Protein 2RDP (pdb70)

B-factor: mean 58.15, std 7.52, range [35.28, 94.3]

Nearest PDB structures (foldseek):
  7kk0-assembly1_A  TM=7.440E-01  e=1.508E-06  Variovorax paradoxus
  3e6m-assembly3_E  TM=7.937E-01  e=1.244E-05  Ruegeria pomeroyi
  3vb2-assembly1_B  TM=8.015E-01  e=2.858E-05  Escherichia coli K-12
  1lnw-assembly4_G  TM=8.863E-01  e=1.414E-04  Pseudomonas aeruginosa
  3s2w-assembly3_E  TM=7.818E-01  e=1.027E-03  Methanosarcina mazei Go1

Organism: Geobacillus stearothermophilus (NCBI:txid1422)

Sequence (136 aa):
ANERTVAELEKKLLRYYIAANLKQRGREILTNYPITPPQFVALQWLLEEEGDLTVGELSNKYLACSTTTDLVDRERNGLVARVRDEHVVRIRLLEKGERRIIEEVIEKRQRDLANVLESFSDEEIVVFERCLRKLHQETK

InterPro domains:
  IPR000835 MarR-type HTH domain [PF01047] (40-98)
  IPR000835 MarR-type HTH domain [PS50995] (13-145)
  IPR000835 MarR-type HTH domain [SM00347] (33-133)
  IPR036388 Winged helix-like DNA-binding domain superfamily [G3DSA:1.10.10.10] (1-150)
  IPR036390 Winged helix DNA-binding domain superfamily [SSF46785] (15-148)

CATH classification: 1.10.10.10

Solvent-accessible surface area: 10611 Å² total

Structure (mmCIF, N/CA/C/O backbone):
data_2RDP
#
_entry.id   2RDP
#
_cell.length_a   73.643
_cell.length_b   73.643
_cell.length_c   90.432
_cell.angle_alpha   90.000
_cell.angle_beta   90.000
_cell.angle_gamma   90.000
#
_symmetry.space_group_name_H-M   'P 43 21 2'
#
loop_
_entity.id
_entity.type
_entity.pdbx_description
1 polymer 'putative transcriptional regulator MarR'
2 non-polymer 'SODIUM ION'
3 non-polymer 'PHOSPHATE ION'
4 non-polymer BETA-MERCAPTOETHANOL
5 water water
#
loop_
_atom_site.group_PDB
_atom_site.id
_atom_site.type_symbol
_atom_site.label_atom_id
_atom_site.label_alt_id
_atom_site.label_comp_id
_atom_site.label_asym_id
_atom_site.label_entity_id
_atom_site.label_seq_id
_atom_site.pdbx_PDB_ins_code
_atom_site.Cartn_x
_atom_site.Cartn_y
_atom_site.Cartn_z
_atom_site.occupancy
_atom_site.B_iso_or_equiv
_atom_site.auth_seq_id
_atom_site.auth_comp_id
_atom_site.auth_asym_id
_atom_site.auth_atom_id
_atom_site.pdbx_PDB_model_num
ATOM 1 N N . ALA A 1 7 ? 47.250 16.728 43.531 1.00 69.36 4 ALA A N 1
ATOM 2 C CA . ALA A 1 7 ? 47.881 17.978 44.060 1.00 69.18 4 ALA A CA 1
ATOM 3 C C . ALA A 1 7 ? 46.813 18.818 44.759 1.00 68.64 4 ALA A C 1
ATOM 4 O O . ALA A 1 7 ? 47.024 20.009 45.066 1.00 69.07 4 ALA A O 1
ATOM 14 N N . ASN A 1 9 ? 44.020 19.598 47.852 1.00 58.79 6 ASN A N 1
ATOM 15 C CA . ASN A 1 9 ? 44.113 19.555 49.281 1.00 55.14 6 ASN A CA 1
ATOM 16 C C . ASN A 1 9 ? 42.855 18.917 49.840 1.00 54.11 6 ASN A C 1
ATOM 17 O O . ASN A 1 9 ? 41.771 19.446 49.655 1.00 52.97 6 ASN A O 1
ATOM 22 N N . GLU A 1 10 ? 43.006 17.782 50.525 1.00 53.32 7 GLU A N 1
ATOM 23 C CA . GLU A 1 10 ? 41.829 17.003 50.948 1.00 53.70 7 GLU A CA 1
ATOM 24 C C . GLU A 1 10 ? 40.987 17.617 52.077 1.00 52.70 7 GLU A C 1
ATOM 25 O O . GLU A 1 10 ? 39.779 17.478 52.057 1.00 52.27 7 GLU A O 1
ATOM 31 N N . ARG A 1 11 ? 41.611 18.326 53.017 1.00 52.06 8 ARG A N 1
ATOM 32 C CA . ARG A 1 11 ? 40.862 19.052 54.031 1.00 52.22 8 ARG A CA 1
ATOM 33 C C . ARG A 1 11 ? 39.917 20.063 53.380 1.00 51.75 8 ARG A C 1
ATOM 34 O O . ARG A 1 11 ? 38.735 20.114 53.720 1.00 52.64 8 ARG A O 1
ATOM 42 N N . THR A 1 12 ? 40.416 20.819 52.404 1.00 50.93 9 THR A N 1
ATOM 43 C CA . THR A 1 12 ? 39.606 21.815 51.707 1.00 49.90 9 THR A CA 1
ATOM 44 C C . THR A 1 12 ? 38.535 21.173 50.847 1.00 50.07 9 THR A C 1
ATOM 45 O O . THR A 1 12 ? 37.402 21.633 50.845 1.00 50.39 9 THR A O 1
ATOM 49 N N . VAL A 1 13 ? 38.891 20.146 50.089 1.00 49.86 10 VAL A N 1
ATOM 50 C CA . VAL A 1 13 ? 37.917 19.491 49.212 1.00 50.30 10 VAL A CA 1
ATOM 51 C C . VAL A 1 13 ? 36.784 18.896 50.067 1.00 50.30 10 VAL A C 1
ATOM 52 O O . VAL A 1 13 ? 35.640 18.990 49.710 1.00 49.30 10 VAL A O 1
ATOM 56 N N . ALA A 1 14 ? 37.142 18.274 51.192 1.00 51.19 11 ALA A N 1
ATOM 57 C CA . ALA A 1 14 ? 36.180 17.761 52.167 1.00 51.49 11 ALA A CA 1
ATOM 58 C C . ALA A 1 14 ? 35.251 18.861 52.678 1.00 52.33 11 ALA A C 1
ATOM 59 O O . ALA A 1 14 ? 34.053 18.633 52.742 1.00 53.31 11 ALA A O 1
ATOM 61 N N . GLU A 1 15 ? 35.780 20.046 53.001 1.00 53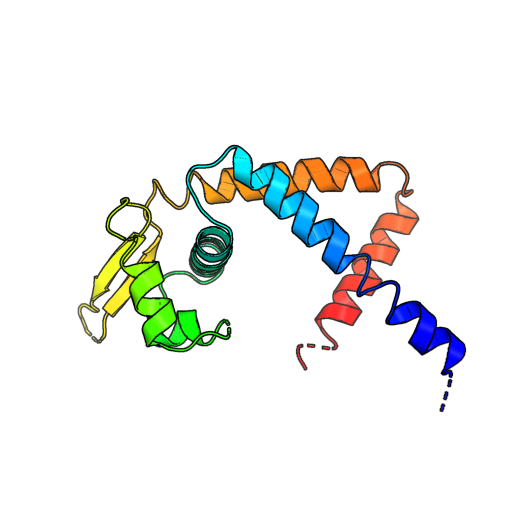.53 12 GLU A N 1
ATOM 62 C CA . GLU A 1 15 ? 34.937 21.192 53.386 1.00 55.39 12 GLU A CA 1
ATOM 63 C C . GLU A 1 15 ? 33.990 21.587 52.302 1.00 54.56 12 GLU A C 1
ATOM 64 O O . GLU A 1 15 ? 32.830 21.812 52.561 1.00 55.35 12 GLU A O 1
ATOM 70 N N . LEU A 1 16 ? 34.506 21.696 51.088 1.00 53.66 13 LEU A N 1
ATOM 71 C CA . LEU A 1 16 ? 33.722 22.122 49.963 1.00 52.63 13 LEU A CA 1
ATOM 72 C C . LEU A 1 16 ? 32.646 21.124 49.602 1.00 52.72 13 LEU A C 1
ATOM 73 O O . LEU A 1 16 ? 31.536 21.525 49.243 1.00 52.92 13 LEU A O 1
ATOM 78 N N . GLU A 1 17 ? 32.968 19.832 49.655 1.00 51.78 14 GLU A N 1
ATOM 79 C CA . GLU A 1 17 ? 31.955 18.819 49.409 1.00 53.08 14 GLU A CA 1
ATOM 80 C C . GLU A 1 17 ? 30.775 18.942 50.405 1.00 54.13 14 GLU A C 1
ATOM 81 O O . GLU A 1 17 ? 29.632 18.916 50.003 1.00 54.61 14 GLU A O 1
ATOM 87 N N . LYS A 1 18 ? 31.092 19.065 51.697 1.00 55.80 15 LYS A N 1
ATOM 88 C CA A LYS A 1 18 ? 30.078 19.193 52.738 0.50 56.31 15 LYS A CA 1
ATOM 89 C CA B LYS A 1 18 ? 30.132 19.239 52.791 0.50 56.09 15 LYS A CA 1
ATOM 90 C C . LYS A 1 18 ? 29.219 20.449 52.523 1.00 56.71 15 LYS A C 1
ATOM 91 O O . LYS A 1 18 ? 27.971 20.327 52.503 1.00 56.23 15 LYS A O 1
ATOM 102 N N . LEU A 1 19 ? 29.864 21.617 52.311 1.00 55.89 16 LEU A N 1
ATOM 103 C CA . LEU A 1 19 ? 29.176 22.883 51.983 1.00 56.60 16 LEU A CA 1
ATOM 104 C C . LEU A 1 19 ? 28.199 22.782 50.823 1.00 56.48 16 LEU A C 1
ATOM 105 O O . LEU A 1 19 ? 27.050 23.220 50.948 1.00 56.98 16 LEU A O 1
ATOM 110 N N . LEU A 1 20 ? 28.665 22.243 49.699 1.00 55.90 17 LEU A N 1
ATOM 111 C CA . LEU A 1 20 ? 27.815 22.095 48.527 1.00 56.02 17 LEU A CA 1
ATOM 112 C C . LEU A 1 20 ? 26.600 21.220 48.818 1.00 56.34 17 LEU A C 1
ATOM 113 O O . LEU A 1 20 ? 25.499 21.562 48.419 1.00 57.75 17 LEU A O 1
ATOM 118 N N . ARG A 1 21 ? 26.816 20.112 49.517 1.00 55.85 18 ARG A N 1
ATOM 119 C CA . ARG A 1 21 ? 25.770 19.213 49.948 1.00 56.12 18 ARG A CA 1
ATOM 120 C C . ARG A 1 21 ? 24.727 19.861 50.895 1.00 56.17 18 ARG A C 1
ATOM 121 O O . ARG A 1 21 ? 23.519 19.671 50.731 1.00 56.00 18 ARG A O 1
ATOM 129 N N A TYR A 1 22 ? 25.190 20.598 51.892 0.50 56.26 19 TYR A N 1
ATOM 130 N N B TYR A 1 22 ? 25.217 20.582 51.900 0.50 56.48 19 TYR A N 1
ATOM 131 C CA A TYR A 1 22 ? 24.273 21.269 52.819 0.50 56.45 19 TYR A CA 1
ATOM 132 C CA B TYR A 1 22 ? 24.368 21.349 52.825 0.50 56.93 19 TYR A CA 1
ATOM 133 C C A TYR A 1 22 ? 23.609 22.508 52.188 0.50 55.96 19 TYR A C 1
ATOM 134 C C B TYR A 1 22 ? 23.570 22.374 52.049 0.50 56.27 19 TYR A C 1
ATOM 135 O O A TYR A 1 22 ? 22.518 22.880 52.590 0.50 55.73 19 TYR A O 1
ATOM 136 O O B TYR A 1 22 ? 22.360 22.463 52.201 0.50 56.22 19 TYR A O 1
ATOM 153 N N . ILE A 1 23 ? 24.279 23.145 51.225 1.00 55.47 20 ILE A N 1
ATOM 154 C CA . ILE A 1 23 ? 23.674 24.219 50.444 1.00 55.23 20 ILE A CA 1
ATOM 155 C C . ILE A 1 23 ? 22.555 23.671 49.563 1.00 54.39 20 ILE A C 1
ATOM 156 O O . ILE A 1 23 ? 21.462 24.183 49.583 1.00 54.13 20 ILE A O 1
ATOM 161 N N . ALA A 1 24 ? 22.824 22.588 48.846 1.00 54.07 21 ALA A N 1
ATOM 162 C CA . ALA A 1 24 ? 21.812 21.937 48.003 1.00 53.39 21 ALA A CA 1
ATOM 163 C C . ALA A 1 24 ? 20.627 21.378 48.824 1.00 52.71 21 ALA A C 1
ATOM 164 O O . ALA A 1 24 ? 19.496 21.413 48.368 1.00 52.40 21 ALA A O 1
ATOM 166 N N . ALA A 1 25 ? 20.889 20.862 50.014 1.00 51.72 22 ALA A N 1
ATOM 167 C CA . ALA A 1 25 ? 19.823 20.382 50.860 1.00 52.74 22 ALA A CA 1
ATOM 168 C C . ALA A 1 25 ? 18.915 21.538 51.342 1.00 52.62 22 ALA A C 1
ATOM 169 O O . ALA A 1 25 ? 17.714 21.371 51.475 1.00 53.04 22 ALA A O 1
ATOM 171 N N . ASN A 1 26 ? 19.497 22.690 51.617 1.00 52.55 23 ASN A N 1
ATOM 172 C CA . ASN A 1 26 ? 18.747 23.823 52.094 1.00 53.62 23 ASN A CA 1
ATOM 173 C C . ASN A 1 26 ? 17.926 24.435 50.928 1.00 53.63 23 ASN A C 1
ATOM 174 O O . ASN A 1 26 ? 16.771 24.756 51.088 1.00 54.06 23 ASN A O 1
ATOM 179 N N . LEU A 1 27 ? 18.519 24.537 49.756 1.00 54.41 24 LEU A N 1
ATOM 180 C CA . LEU A 1 27 ? 17.860 25.027 48.545 1.00 55.95 24 LEU A CA 1
ATOM 181 C C . LEU A 1 27 ? 16.694 24.162 48.136 1.00 55.62 24 LEU A C 1
ATOM 182 O O . LEU A 1 27 ? 15.712 24.657 47.605 1.00 57.16 24 LEU A O 1
ATOM 187 N N . LYS A 1 28 ? 16.830 22.858 48.341 1.00 55.12 25 LYS A N 1
ATOM 188 C CA . LYS A 1 28 ? 15.790 21.890 47.976 1.00 54.40 25 LYS A CA 1
ATOM 189 C C . LYS A 1 28 ? 14.563 22.149 48.851 1.00 54.02 25 LYS A C 1
ATOM 190 O O . LYS A 1 28 ? 13.442 22.219 48.340 1.00 53.97 25 LYS A O 1
ATOM 196 N N . GLN A 1 29 ? 14.793 22.293 50.158 1.00 52.56 26 GLN A N 1
ATOM 197 C CA . GLN A 1 29 ? 13.724 22.573 51.082 1.00 51.91 26 GLN A CA 1
ATOM 198 C C . GLN A 1 29 ? 13.066 23.955 50.862 1.00 52.51 26 GLN A C 1
ATOM 199 O O . GLN A 1 29 ? 11.847 24.042 50.906 1.00 53.27 26 GLN A O 1
ATOM 205 N N . ARG A 1 30 ? 13.845 25.020 50.659 1.00 51.79 27 ARG A N 1
ATOM 206 C CA . ARG A 1 30 ? 13.260 26.314 50.258 1.00 52.36 27 ARG A CA 1
ATOM 207 C C . ARG A 1 30 ? 12.338 26.149 49.039 1.00 51.90 27 ARG A C 1
ATOM 208 O O . ARG A 1 30 ? 11.255 26.666 49.013 1.00 50.86 27 ARG A O 1
ATOM 216 N N . GLY A 1 31 ? 12.798 25.388 48.049 1.00 53.88 28 GLY A N 1
ATOM 217 C CA . GLY A 1 31 ? 12.020 25.071 46.842 1.00 54.31 28 GLY A CA 1
ATOM 218 C C . GLY A 1 31 ? 10.716 24.400 47.169 1.00 55.26 28 GLY A C 1
ATOM 219 O O . GLY A 1 31 ? 9.682 24.781 46.618 1.00 56.64 28 GLY A O 1
ATOM 220 N N . ARG A 1 32 ? 10.764 23.408 48.074 1.00 56.26 29 ARG A N 1
ATOM 221 C CA . ARG A 1 32 ? 9.574 22.685 48.586 1.00 56.21 29 ARG A CA 1
ATOM 222 C C . ARG A 1 32 ? 8.547 23.597 49.257 1.00 55.91 29 ARG A C 1
ATOM 223 O O . ARG A 1 32 ? 7.343 23.456 49.032 1.00 55.52 29 ARG A O 1
ATOM 231 N N . GLU A 1 33 ? 9.035 24.446 50.149 1.00 54.95 30 GLU A N 1
ATOM 232 C CA . GLU A 1 33 ? 8.227 25.363 50.879 1.00 54.98 30 GLU A CA 1
ATOM 233 C C . GLU A 1 33 ? 7.517 26.307 49.920 1.00 54.34 30 GLU A C 1
ATOM 234 O O . GLU A 1 33 ? 6.321 26.527 50.045 1.00 54.12 30 GLU A O 1
ATOM 240 N N . ILE A 1 34 ? 8.252 26.835 48.947 1.00 53.42 31 ILE A N 1
ATOM 241 C CA . ILE A 1 34 ? 7.676 27.726 47.949 1.00 52.99 31 ILE A CA 1
ATOM 242 C C . ILE A 1 34 ? 6.567 27.021 47.168 1.00 52.39 31 ILE A C 1
ATOM 243 O O . ILE A 1 34 ? 5.549 27.597 46.899 1.00 50.72 31 ILE A O 1
ATOM 248 N N . LEU A 1 35 ? 6.781 25.760 46.806 1.00 53.97 32 LEU A N 1
ATOM 249 C CA . LEU A 1 35 ? 5.801 25.047 45.995 1.00 54.21 32 LEU A CA 1
ATOM 250 C C . LEU A 1 35 ? 4.564 24.620 46.733 1.00 54.69 32 LEU A C 1
ATOM 251 O O . LEU A 1 35 ? 3.596 24.204 46.087 1.00 55.07 32 LEU A O 1
ATOM 256 N N . THR A 1 36 ? 4.555 24.721 48.065 1.00 54.73 33 THR A N 1
ATOM 257 C CA . THR A 1 36 ? 3.322 24.467 48.794 1.00 54.57 33 THR A CA 1
ATOM 258 C C . THR A 1 36 ? 2.206 25.444 48.416 1.00 55.40 33 THR A C 1
ATOM 259 O O . THR A 1 36 ? 1.044 25.136 48.610 1.00 56.17 33 THR A O 1
ATOM 263 N N . ASN A 1 37 ? 2.528 26.617 47.883 1.00 55.98 34 ASN A N 1
ATOM 264 C CA . ASN A 1 37 ? 1.473 27.533 47.471 1.00 56.66 34 ASN A CA 1
ATOM 265 C C . ASN A 1 37 ? 1.059 27.432 45.997 1.00 56.55 34 ASN A C 1
ATOM 266 O O . ASN A 1 37 ? 0.328 28.287 45.507 1.00 56.39 34 ASN A O 1
ATOM 271 N N . TYR A 1 38 ? 1.514 26.385 45.303 1.00 56.47 35 TYR A N 1
ATOM 272 C CA . TYR A 1 38 ? 1.264 26.229 43.875 1.00 56.16 35 TYR A CA 1
ATOM 273 C C . TYR A 1 38 ? 0.721 24.863 43.564 1.00 56.66 35 TYR A C 1
ATOM 274 O O . TYR A 1 38 ? 1.117 23.888 44.210 1.00 57.19 35 TYR A O 1
ATOM 283 N N . PRO A 1 39 ? -0.183 24.774 42.562 1.00 57.03 36 PRO A N 1
ATOM 284 C CA . PRO A 1 39 ? -0.791 23.476 42.281 1.00 57.42 36 PRO A CA 1
ATOM 285 C C . PRO A 1 39 ? 0.085 22.515 41.461 1.00 57.73 36 PRO A C 1
ATOM 286 O O . PRO A 1 39 ? -0.447 21.643 40.799 1.00 59.06 36 PRO A O 1
ATOM 290 N N . ILE A 1 40 ? 1.406 22.648 41.511 1.00 57.74 37 ILE A N 1
ATOM 291 C CA . ILE A 1 40 ? 2.289 21.670 40.864 1.00 57.24 37 ILE A CA 1
ATOM 292 C C . ILE A 1 40 ? 3.175 20.985 41.889 1.00 57.24 37 ILE A C 1
ATOM 293 O O . ILE A 1 40 ? 3.289 21.453 43.039 1.00 57.44 37 ILE A O 1
ATOM 298 N N . THR A 1 41 ? 3.773 19.874 41.487 1.00 56.80 38 THR A N 1
ATOM 299 C CA . THR A 1 41 ? 4.673 19.131 42.345 1.00 57.04 38 THR A CA 1
ATOM 300 C C . THR A 1 41 ? 6.119 19.453 41.937 1.00 57.61 38 THR A C 1
ATOM 301 O O . THR A 1 41 ? 6.341 20.076 40.885 1.00 58.11 38 THR A O 1
ATOM 305 N N . PRO A 1 42 ? 7.119 19.049 42.759 1.00 57.59 39 PRO A N 1
ATOM 306 C CA . PRO A 1 42 ? 8.509 19.300 42.367 1.00 57.40 39 PRO A CA 1
ATOM 307 C C . PRO A 1 42 ? 8.958 18.780 40.989 1.00 56.61 39 PRO A C 1
ATOM 308 O O . PRO A 1 42 ? 9.635 19.522 40.284 1.00 57.48 39 PRO A O 1
ATOM 312 N N . PRO A 1 43 ? 8.620 17.523 40.608 1.00 56.06 40 PRO A N 1
ATOM 313 C CA . PRO A 1 43 ? 9.037 17.103 39.244 1.00 54.94 40 PRO A CA 1
ATOM 314 C C . PRO A 1 43 ? 8.275 17.825 38.102 1.00 55.17 40 PRO A C 1
ATOM 315 O O . PRO A 1 43 ? 8.828 17.963 36.990 1.00 55.89 40 PRO A O 1
ATOM 319 N N . GLN A 1 44 ? 7.053 18.301 38.372 1.00 53.74 41 GLN A N 1
ATOM 320 C CA . GLN A 1 44 ? 6.350 19.128 37.418 1.00 54.14 41 GLN A CA 1
ATOM 321 C C . GLN A 1 44 ? 7.030 20.498 37.287 1.00 54.67 41 GLN A C 1
ATOM 322 O O . GLN A 1 44 ? 7.233 20.983 36.170 1.00 54.64 41 GLN A O 1
ATOM 328 N N . PHE A 1 45 ? 7.420 21.108 38.412 1.00 55.51 42 PHE A N 1
ATOM 329 C CA . PHE A 1 45 ? 8.306 22.276 38.353 1.00 55.62 42 PHE A CA 1
ATOM 330 C C . PHE A 1 45 ? 9.524 22.054 37.416 1.00 55.65 42 PHE A C 1
ATOM 331 O O . PHE A 1 45 ? 9.721 22.813 36.455 1.00 55.87 42 PHE A O 1
ATOM 339 N N . VAL A 1 46 ? 10.303 20.998 37.655 1.00 55.76 43 VAL A N 1
ATOM 340 C CA . VAL A 1 46 ? 11.475 20.719 36.815 1.00 55.43 43 VAL A CA 1
ATOM 341 C C . VAL A 1 46 ? 11.097 20.587 35.329 1.00 55.40 43 VAL A C 1
ATOM 342 O O . VAL A 1 46 ? 11.732 21.198 34.459 1.00 55.27 43 VAL A O 1
ATOM 346 N N . ALA A 1 47 ? 10.056 19.784 35.046 1.00 54.47 44 ALA A N 1
ATOM 347 C CA . ALA A 1 47 ? 9.599 19.564 33.688 1.00 53.22 44 ALA A CA 1
ATOM 348 C C . ALA A 1 47 ? 9.224 20.889 33.009 1.00 53.47 44 ALA A C 1
ATOM 349 O O . ALA A 1 47 ? 9.696 21.176 31.898 1.00 53.67 44 ALA A O 1
ATOM 351 N N . LEU A 1 48 ? 8.377 21.678 33.676 1.00 54.26 45 LEU A N 1
ATOM 352 C CA . LEU A 1 48 ? 7.902 22.972 33.178 1.00 55.78 45 LEU A CA 1
ATOM 353 C C . LEU A 1 48 ? 9.015 23.995 32.945 1.00 56.98 45 LEU A C 1
ATOM 354 O O . LEU A 1 48 ? 9.031 24.683 31.926 1.00 58.11 45 LEU A O 1
ATOM 359 N N . GLN A 1 49 ? 9.924 24.110 33.899 1.00 58.14 46 GLN A N 1
ATOM 360 C CA . GLN A 1 49 ? 11.093 24.952 33.751 1.00 59.96 46 GLN A CA 1
ATOM 361 C C . GLN A 1 49 ? 11.965 24.550 32.531 1.00 59.09 46 GLN A C 1
ATOM 362 O O . GLN A 1 49 ? 12.493 25.413 31.863 1.00 58.96 46 GLN A O 1
ATOM 368 N N . TRP A 1 50 ? 12.102 23.251 32.236 1.00 58.20 47 TRP A N 1
ATOM 369 C CA . TRP A 1 50 ? 12.838 22.801 31.039 1.00 57.21 47 TRP A CA 1
ATOM 370 C C . TRP A 1 50 ? 12.144 23.252 29.756 1.00 57.35 47 TRP A C 1
ATOM 371 O O . TRP A 1 50 ? 12.792 23.682 28.816 1.00 57.91 47 TRP A O 1
ATOM 382 N N . LEU A 1 51 ? 10.824 23.150 29.721 1.00 57.45 48 LEU A N 1
ATOM 383 C CA . LEU A 1 51 ? 10.047 23.602 28.580 1.00 58.12 48 LEU A CA 1
ATOM 384 C C . LEU A 1 51 ? 10.099 25.122 28.406 1.00 59.26 48 LEU A C 1
ATOM 385 O 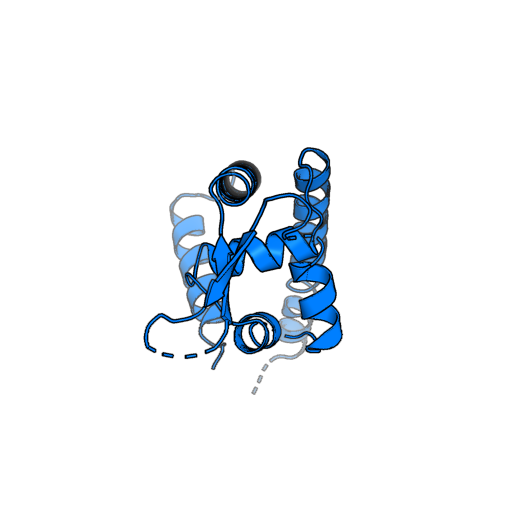O . LEU A 1 51 ? 10.161 25.623 27.281 1.00 59.08 48 LEU A O 1
ATOM 390 N N . LEU A 1 52 ? 10.049 25.853 29.517 1.00 60.18 49 LEU A N 1
ATOM 391 C CA . LEU A 1 52 ? 10.196 27.305 29.482 1.00 61.33 49 LEU A CA 1
ATOM 392 C C . LEU A 1 52 ? 11.572 27.680 28.910 1.00 62.34 49 LEU A C 1
ATOM 393 O O . LEU A 1 52 ? 11.668 28.517 28.011 1.00 62.80 49 LEU A O 1
ATOM 398 N N A GLU A 1 53 ? 12.608 27.009 29.396 0.50 62.60 50 GLU A N 1
ATOM 399 N N B GLU A 1 53 ? 12.634 27.083 29.452 0.50 62.91 50 GLU A N 1
ATOM 400 C CA A GLU A 1 53 ? 13.981 27.349 29.052 0.50 63.09 50 GLU A CA 1
ATOM 401 C CA B GLU A 1 53 ? 13.998 27.365 28.993 0.50 63.74 50 GLU A CA 1
ATOM 402 C C A GLU A 1 53 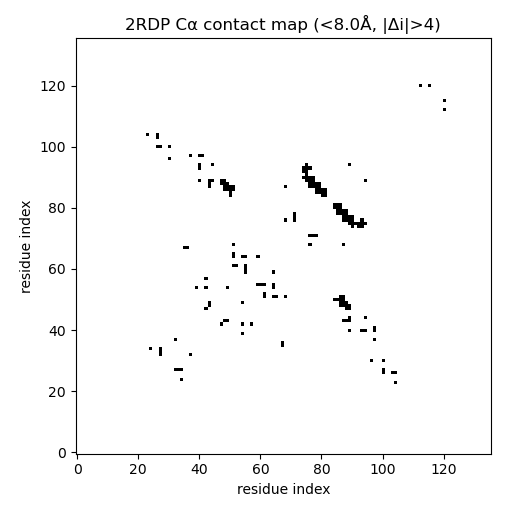? 14.450 26.822 27.684 0.50 63.22 50 GLU A C 1
ATOM 403 C C B GLU A 1 53 ? 14.166 26.968 27.525 0.50 63.44 50 GLU A C 1
ATOM 404 O O A GLU A 1 53 ? 15.289 27.452 27.030 0.50 63.43 50 GLU A O 1
ATOM 405 O O B GLU A 1 53 ? 14.495 27.802 26.671 0.50 63.26 50 GLU A O 1
ATOM 416 N N . GLU A 1 54 ? 13.883 25.700 27.243 1.00 63.22 51 GLU A N 1
ATOM 417 C CA . GLU A 1 54 ? 14.274 25.069 25.976 1.00 62.90 51 GLU A CA 1
ATOM 418 C C . GLU A 1 54 ? 13.277 25.120 24.838 1.00 61.50 51 GLU A C 1
ATOM 419 O O . GLU A 1 54 ? 13.658 24.850 23.709 1.00 62.39 51 GLU A O 1
ATOM 425 N N . GLY A 1 55 ? 12.014 25.447 25.116 1.00 60.17 52 GLY A N 1
ATOM 426 C CA . GLY A 1 55 ? 10.927 25.348 24.119 1.00 58.35 52 GLY A CA 1
ATOM 427 C C . GLY A 1 55 ? 10.324 23.947 24.057 1.00 57.19 52 GLY A C 1
ATOM 428 O O . GLY A 1 55 ? 10.565 23.142 24.958 1.00 58.10 52 GLY A O 1
ATOM 429 N N . ASP A 1 56 ? 9.577 23.635 22.999 1.00 55.77 53 ASP A N 1
ATOM 430 C CA . ASP A 1 56 ? 8.973 22.302 22.821 1.00 54.69 53 ASP A CA 1
ATOM 431 C C . ASP A 1 56 ? 10.012 21.181 22.907 1.00 53.62 53 ASP A C 1
ATOM 432 O O . ASP A 1 56 ? 11.070 21.287 22.306 1.00 54.11 53 ASP A O 1
ATOM 437 N N . LEU A 1 57 ? 9.728 20.135 23.680 1.00 52.23 54 LEU A N 1
ATOM 438 C CA . LEU A 1 57 ? 10.646 18.982 23.848 1.00 51.34 54 LEU A CA 1
ATOM 439 C C . LEU A 1 57 ? 9.889 17.703 23.627 1.00 50.94 54 LEU A C 1
ATOM 440 O O . LEU A 1 57 ? 8.735 17.612 24.005 1.00 51.29 54 LEU A O 1
ATOM 445 N N . THR A 1 58 ? 10.516 16.712 23.006 1.00 50.52 55 THR A N 1
ATOM 446 C CA . THR A 1 58 ? 9.921 15.383 22.967 1.00 50.14 55 THR A CA 1
ATOM 447 C C . THR A 1 58 ? 10.044 14.779 24.361 1.00 50.30 55 THR A C 1
ATOM 448 O O . THR A 1 58 ? 10.771 15.294 25.196 1.00 50.75 55 THR A O 1
ATOM 452 N N . VAL A 1 59 ? 9.327 13.703 24.632 1.00 50.61 56 VAL A N 1
ATOM 453 C CA . VAL A 1 59 ? 9.432 13.022 25.923 1.00 50.94 56 VAL A CA 1
ATOM 454 C C . VAL A 1 59 ? 10.844 12.444 26.060 1.00 50.73 56 VAL A C 1
ATOM 455 O O . VAL A 1 59 ? 11.417 12.430 27.140 1.00 50.99 56 VAL A O 1
ATOM 459 N N . GLY A 1 60 ? 11.407 11.949 24.965 1.00 50.07 57 GLY A N 1
ATOM 460 C CA . GLY A 1 60 ? 12.783 11.517 24.991 1.00 50.41 57 GLY A CA 1
ATOM 461 C C . GLY A 1 60 ? 13.746 12.635 25.378 1.00 51.17 57 GLY A C 1
ATOM 462 O O . GLY A 1 60 ? 14.623 12.427 26.193 1.00 51.95 57 GLY A O 1
ATOM 463 N N . GLU A 1 61 ? 13.586 13.824 24.811 1.00 51.22 58 GLU A N 1
ATOM 464 C CA . GLU A 1 61 ? 14.458 14.942 25.141 1.00 52.12 58 GLU A CA 1
ATOM 465 C C . GLU A 1 61 ? 14.262 15.389 26.573 1.00 52.35 58 GLU A C 1
ATOM 466 O O . GLU A 1 61 ? 15.225 15.689 27.289 1.00 53.43 58 GLU A O 1
ATOM 472 N N . LEU A 1 62 ? 13.016 15.414 27.003 1.00 52.38 59 LEU A N 1
ATOM 473 C CA . LEU A 1 62 ? 12.695 15.860 28.342 1.00 52.85 59 LEU A CA 1
ATOM 474 C C . LEU A 1 62 ? 13.271 14.896 29.358 1.00 52.12 59 LEU A C 1
ATOM 475 O O . LEU A 1 62 ? 13.879 15.294 30.344 1.00 52.66 59 LEU A O 1
ATOM 480 N N . SER A 1 63 ? 13.109 13.613 29.103 1.00 51.34 60 SER A N 1
ATOM 481 C CA . SER A 1 63 ? 13.590 12.621 30.055 1.00 51.40 60 SER A CA 1
ATOM 482 C C . SER A 1 63 ? 15.119 12.627 30.157 1.00 50.63 60 SER A C 1
ATOM 483 O O . SER A 1 63 ? 15.654 12.400 31.233 1.00 49.77 60 SER A O 1
ATOM 486 N N . ASN A 1 64 ? 15.813 12.874 29.045 1.00 51.03 61 ASN A N 1
ATOM 487 C CA . ASN A 1 64 ? 17.290 13.021 29.074 1.00 51.60 61 ASN A CA 1
ATOM 488 C C . ASN A 1 64 ? 17.789 14.215 29.882 1.00 52.32 61 ASN A C 1
ATOM 489 O O . ASN A 1 64 ? 18.859 14.137 30.499 1.00 52.28 61 ASN A O 1
ATOM 494 N N . LYS A 1 65 ? 17.003 15.297 29.865 1.00 52.98 62 LYS A N 1
ATOM 495 C CA . LYS A 1 65 ? 17.248 16.494 30.669 1.00 54.32 62 LYS A CA 1
ATOM 496 C C . LYS A 1 65 ? 17.020 16.292 32.144 1.00 55.31 62 LYS A C 1
ATOM 497 O O . LYS A 1 65 ? 17.691 16.890 32.957 1.00 56.43 62 LYS A O 1
ATOM 511 N N . TYR A 1 67 ? 17.019 13.199 33.619 1.00 55.41 64 TYR A N 1
ATOM 512 C CA . TYR A 1 67 ? 17.687 11.963 34.012 1.00 55.46 64 TYR A CA 1
ATOM 513 C C . TYR A 1 67 ? 16.697 10.890 34.483 1.00 55.49 64 TYR A C 1
ATOM 514 O O . TYR A 1 67 ? 17.004 10.138 35.401 1.00 54.82 64 TYR A O 1
ATOM 523 N N . LEU A 1 68 ? 15.528 10.833 33.828 1.00 54.36 65 LEU A N 1
ATOM 524 C CA . LEU A 1 68 ? 14.481 9.853 34.131 1.00 53.95 65 LEU A CA 1
ATOM 525 C C . LEU A 1 68 ? 14.388 8.822 33.029 1.00 52.83 65 LEU A C 1
ATOM 526 O O . LEU A 1 68 ? 14.787 9.130 31.910 1.00 53.54 65 LEU A O 1
ATOM 531 N N . ALA A 1 69 ? 13.868 7.619 33.332 1.00 51.05 66 ALA A N 1
ATOM 532 C CA . ALA A 1 69 ? 13.385 6.710 32.284 1.00 49.49 66 ALA A CA 1
ATOM 533 C C . ALA A 1 69 ? 12.196 7.309 31.537 1.00 48.63 66 ALA A C 1
ATOM 534 O O . ALA A 1 69 ? 11.476 8.157 32.046 1.00 48.25 66 ALA A O 1
ATOM 536 N N . CYS A 1 70 ? 12.038 6.886 30.303 1.00 49.34 67 CYS A N 1
ATOM 537 C CA . CYS A 1 70 ? 10.912 7.253 29.457 1.00 50.99 67 CYS A CA 1
ATOM 538 C C . CYS A 1 70 ? 9.520 6.980 30.046 1.00 50.14 67 CYS A C 1
ATOM 539 O O . CYS A 1 70 ? 8.649 7.803 29.904 1.00 48.90 67 CYS A O 1
ATOM 542 N N . SER A 1 71 ? 9.339 5.833 30.715 1.00 50.71 68 SER A N 1
ATOM 543 C CA . SER A 1 71 ? 8.071 5.480 31.352 1.00 51.11 68 SER A CA 1
ATOM 544 C C . SER A 1 71 ? 7.671 6.519 32.397 1.00 50.51 68 SER A C 1
ATOM 545 O O . SER A 1 71 ? 6.542 6.999 32.405 1.00 51.28 68 SER A O 1
ATOM 548 N N . THR A 1 72 ? 8.612 6.860 33.266 1.00 50.58 69 THR A N 1
ATOM 549 C CA . THR A 1 72 ? 8.449 7.913 34.300 1.00 50.05 69 THR A CA 1
ATOM 550 C C . THR A 1 72 ? 8.108 9.261 33.701 1.00 50.56 69 THR A C 1
ATOM 551 O O . THR A 1 72 ? 7.210 9.962 34.202 1.00 52.34 69 THR A O 1
ATOM 555 N N . THR A 1 73 ? 8.816 9.650 32.642 1.00 49.62 70 THR A N 1
ATOM 556 C CA . THR A 1 73 ? 8.588 10.947 32.056 1.00 48.83 70 THR A CA 1
ATOM 557 C C . THR A 1 73 ? 7.223 11.027 31.365 1.00 48.76 70 THR A C 1
ATOM 558 O O . THR A 1 73 ? 6.611 12.065 31.348 1.00 48.75 70 THR A O 1
ATOM 562 N N . THR A 1 74 ? 6.757 9.915 30.818 1.00 48.99 71 THR A N 1
ATOM 563 C CA . THR A 1 74 ? 5.476 9.844 30.119 1.00 49.28 71 THR A CA 1
ATOM 564 C C . THR A 1 74 ? 4.322 9.988 31.102 1.00 50.08 71 THR A C 1
ATOM 565 O O . THR A 1 74 ? 3.377 10.667 30.801 1.00 49.90 71 THR A O 1
ATOM 569 N N . ASP A 1 75 ? 4.395 9.309 32.251 1.00 52.23 72 ASP A N 1
ATOM 570 C CA . ASP A 1 75 ? 3.390 9.452 33.319 1.00 53.99 72 ASP A CA 1
ATOM 571 C C . ASP A 1 75 ? 3.310 10.890 33.820 1.00 54.44 72 ASP A C 1
ATOM 572 O O . ASP A 1 75 ? 2.236 11.398 34.098 1.00 56.30 72 ASP A O 1
ATOM 577 N N . LEU A 1 76 ? 4.454 11.545 33.941 1.00 55.00 73 LEU A N 1
ATOM 578 C CA . LEU A 1 76 ? 4.520 12.939 34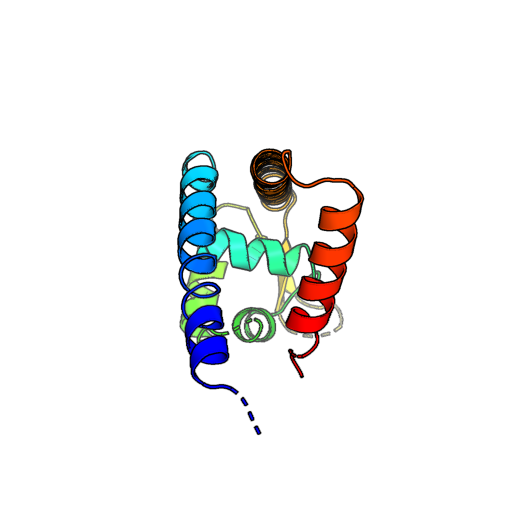.379 1.00 54.05 73 LEU A CA 1
ATOM 579 C C . LEU A 1 76 ? 3.870 13.884 33.356 1.00 53.48 73 LEU A C 1
ATOM 580 O O . LEU A 1 76 ? 3.023 14.715 33.705 1.00 52.91 73 LEU A O 1
ATOM 585 N N . VAL A 1 77 ? 4.276 13.739 32.096 1.00 53.20 74 VAL A N 1
ATOM 586 C CA . VAL A 1 77 ? 3.698 14.485 31.005 1.00 52.40 74 VAL A CA 1
ATOM 587 C C . VAL A 1 77 ? 2.182 14.231 30.947 1.00 53.70 74 VAL A C 1
ATOM 588 O O . VAL A 1 77 ? 1.412 15.176 30.907 1.00 53.47 74 VAL A O 1
ATOM 592 N N . ASP A 1 78 ? 1.764 12.969 31.002 1.00 54.90 75 ASP A N 1
ATOM 593 C CA . ASP A 1 78 ? 0.339 12.619 31.084 1.00 56.47 75 ASP A CA 1
ATOM 594 C C . ASP A 1 78 ? -0.418 13.395 32.182 1.00 57.29 75 ASP A C 1
ATOM 595 O O . ASP A 1 78 ? -1.479 13.933 31.882 1.00 56.63 75 ASP A O 1
ATOM 600 N N . ARG A 1 79 ? 0.107 13.443 33.426 1.00 58.39 76 ARG A N 1
ATOM 601 C CA . ARG A 1 79 ? -0.533 14.224 34.525 1.00 60.02 76 ARG A CA 1
ATOM 602 C C . ARG A 1 79 ? -0.651 15.696 34.145 1.00 59.83 76 ARG A C 1
ATOM 603 O O . ARG A 1 79 ? -1.720 16.288 34.292 1.00 60.81 76 ARG A O 1
ATOM 619 N N . GLU A 1 81 ? -0.533 17.165 31.202 1.00 58.60 78 GLU A N 1
ATOM 620 C CA . GLU A 1 81 ? -1.443 17.353 30.084 1.00 58.99 78 GLU A CA 1
ATOM 621 C C . GLU A 1 81 ? -2.925 17.307 30.556 1.00 58.52 78 GLU A C 1
ATOM 622 O O . GLU A 1 81 ? -3.740 18.137 30.170 1.00 58.23 78 GLU A O 1
ATOM 628 N N . ARG A 1 82 ? -3.238 16.337 31.409 1.00 58.29 79 ARG A N 1
ATOM 629 C CA . ARG A 1 82 ? -4.553 16.168 32.011 1.00 58.05 79 ARG A CA 1
ATOM 630 C C . ARG A 1 82 ? -4.968 17.436 32.757 1.00 57.66 79 ARG A C 1
ATOM 631 O O . ARG A 1 82 ? -6.123 17.827 32.663 1.00 56.67 79 ARG A O 1
ATOM 639 N N . ASN A 1 83 ? -4.023 18.068 33.479 1.00 57.39 80 ASN A N 1
ATOM 640 C CA . ASN A 1 83 ? -4.276 19.308 34.241 1.00 57.23 80 ASN A CA 1
ATOM 641 C C . ASN A 1 83 ? -4.099 20.592 33.438 1.00 56.71 80 ASN A C 1
ATOM 642 O O . ASN A 1 83 ? -4.054 21.674 34.030 1.00 57.33 80 ASN A O 1
ATOM 647 N N . GLY A 1 84 ? -3.946 20.476 32.118 1.00 55.57 81 GLY A N 1
ATOM 648 C CA . GLY A 1 84 ? -3.856 21.633 31.226 1.00 53.99 81 GLY A CA 1
ATOM 649 C C . GLY A 1 84 ? -2.618 22.512 31.340 1.00 53.64 81 GLY A C 1
ATOM 650 O O . GLY A 1 84 ? -2.647 23.681 30.947 1.00 53.54 81 GLY A O 1
ATOM 651 N N . LEU A 1 85 ? -1.523 21.959 31.861 1.00 53.09 82 LEU A N 1
ATOM 652 C CA . LEU A 1 85 ? -0.246 22.682 31.964 1.00 52.48 82 LEU A CA 1
ATOM 653 C C . LEU A 1 85 ? 0.572 22.593 30.689 1.00 51.95 82 LEU A C 1
ATOM 654 O O . LEU A 1 85 ? 1.357 23.475 30.410 1.00 51.86 82 LEU A O 1
ATOM 659 N N . VAL A 1 86 ? 0.399 21.508 29.932 1.00 51.67 83 VAL A N 1
ATOM 660 C CA . VAL A 1 86 ? 1.140 21.270 28.677 1.00 50.77 83 VAL A CA 1
ATOM 661 C C . VAL A 1 86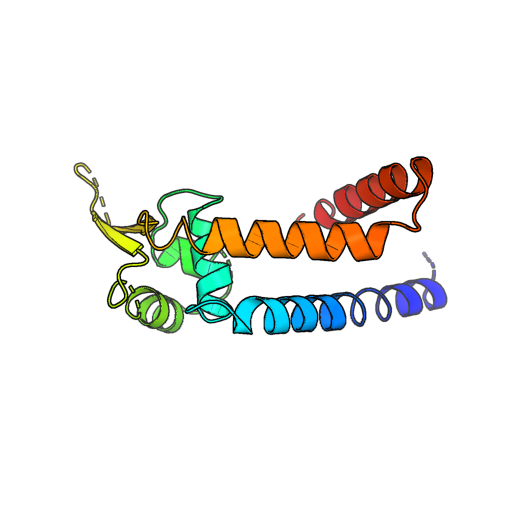 ? 0.208 20.612 27.668 1.00 50.71 83 VAL A C 1
ATOM 662 O O . VAL A 1 86 ? -0.799 20.020 28.048 1.00 50.80 83 VAL A O 1
ATOM 666 N N . ALA A 1 87 ? 0.551 20.712 26.390 1.00 50.52 84 ALA A N 1
ATOM 667 C CA . ALA A 1 87 ? -0.141 19.972 25.337 1.00 51.81 84 ALA A CA 1
ATOM 668 C C . ALA A 1 87 ? 0.890 19.159 24.568 1.00 52.69 84 ALA A C 1
ATOM 669 O O . ALA A 1 87 ? 2.079 19.483 24.577 1.00 52.91 84 ALA A O 1
ATOM 671 N N . ARG A 1 88 ? 0.436 18.087 23.936 1.00 54.13 85 ARG A N 1
ATOM 672 C CA . ARG A 1 88 ? 1.260 17.332 22.994 1.00 55.69 85 ARG A CA 1
ATOM 673 C C . ARG A 1 88 ? 1.022 17.845 21.576 1.00 56.30 85 ARG A C 1
ATOM 674 O O . ARG A 1 88 ? -0.116 18.028 21.163 1.00 55.98 85 ARG A O 1
ATOM 682 N N . VAL A 1 89 ? 2.094 18.109 20.842 1.00 57.54 86 VAL A N 1
ATOM 683 C CA . VAL A 1 89 ? 1.976 18.725 19.524 1.00 58.84 86 VAL A CA 1
ATOM 684 C C . VAL A 1 89 ? 2.860 17.997 18.543 1.00 60.11 86 VAL A C 1
ATOM 685 O O . VAL A 1 89 ? 4.083 18.007 18.689 1.00 59.99 86 VAL A O 1
ATOM 689 N N . ARG A 1 90 ? 2.260 17.385 17.530 1.00 62.16 87 ARG A N 1
ATOM 690 C CA . ARG A 1 90 ? 3.065 16.724 16.513 1.00 64.88 87 ARG A CA 1
ATOM 691 C C . ARG A 1 90 ? 3.601 17.691 15.475 1.00 66.27 87 ARG A C 1
ATOM 692 O O . ARG A 1 90 ? 3.020 18.748 15.253 1.00 66.39 87 ARG A O 1
ATOM 700 N N . ASP A 1 91 ? 4.724 17.327 14.858 1.00 68.39 88 ASP A N 1
ATOM 701 C CA . ASP A 1 91 ? 5.240 18.060 13.702 1.00 70.63 88 ASP A CA 1
ATOM 702 C C . ASP A 1 91 ? 4.240 18.077 12.550 1.00 71.60 88 ASP A C 1
ATOM 703 O O . ASP A 1 91 ? 3.457 17.129 12.362 1.00 71.78 88 ASP A O 1
ATOM 708 N N . GLU A 1 92 ? 4.261 19.163 11.785 1.00 72.89 89 GLU A N 1
ATOM 709 C CA . GLU A 1 92 ? 3.539 19.195 10.526 1.00 74.07 89 GLU A CA 1
ATOM 710 C C . GLU A 1 92 ? 4.364 18.377 9.530 1.00 74.69 89 GLU A C 1
ATOM 711 O O . GLU A 1 92 ? 3.810 17.622 8.726 1.00 74.72 89 GLU A O 1
ATOM 717 N N . HIS A 1 93 ? 5.692 18.487 9.651 1.00 75.42 90 HIS A N 1
ATOM 718 C CA . HIS A 1 93 ? 6.659 17.849 8.737 1.00 76.23 90 HIS A CA 1
ATOM 719 C C . HIS A 1 93 ? 6.922 16.344 8.972 1.00 76.28 90 HIS A C 1
ATOM 720 O O . HIS A 1 93 ? 7.031 15.864 10.114 1.00 76.80 90 HIS A O 1
ATOM 727 N N . VAL A 1 97 ? 6.705 12.102 15.222 1.00 52.72 94 VAL A N 1
ATOM 728 C CA . VAL A 1 97 ? 7.298 13.058 16.176 1.00 53.46 94 VAL A CA 1
ATOM 729 C C . VAL A 1 97 ? 6.244 13.899 16.903 1.00 53.08 94 VAL A C 1
ATOM 730 O O . VAL A 1 97 ? 5.545 14.669 16.272 1.00 53.54 94 VAL A O 1
ATOM 734 N N . VAL A 1 98 ? 6.158 13.743 18.229 1.00 52.34 95 VAL A N 1
ATOM 735 C CA . VAL A 1 98 ? 5.263 14.530 19.081 1.00 51.40 95 VAL A CA 1
ATOM 736 C C . VAL A 1 98 ? 6.106 15.226 20.153 1.00 51.22 95 VAL A C 1
ATOM 737 O O . VAL A 1 98 ? 6.965 14.598 20.773 1.00 50.35 95 VAL A O 1
ATOM 741 N N . ARG A 1 99 ? 5.881 16.528 20.327 1.00 50.82 96 ARG A N 1
ATOM 742 C CA . ARG A 1 99 ? 6.593 17.320 21.315 1.00 50.80 96 ARG A CA 1
ATOM 743 C C . ARG A 1 99 ? 5.643 17.817 22.395 1.00 50.73 96 ARG A C 1
ATOM 744 O O . ARG A 1 99 ? 4.451 17.966 22.155 1.00 50.80 96 ARG A O 1
ATOM 752 N N . ILE A 1 100 ? 6.194 18.081 23.575 1.00 51.00 97 ILE A N 1
ATOM 753 C CA . ILE A 1 100 ? 5.464 18.650 24.676 1.00 51.12 97 ILE A CA 1
ATOM 754 C C . ILE A 1 100 ? 5.633 20.152 24.572 1.00 52.34 97 ILE A C 1
ATOM 755 O O . ILE A 1 100 ? 6.744 20.652 24.409 1.00 53.14 97 ILE A O 1
ATOM 760 N N . ARG A 1 101 ? 4.519 20.870 24.645 1.00 52.78 98 ARG A N 1
ATOM 761 C CA . ARG A 1 101 ? 4.527 22.319 24.597 1.00 52.89 98 ARG A CA 1
ATOM 762 C C . ARG A 1 101 ? 3.894 22.897 25.852 1.00 53.16 98 ARG A C 1
ATOM 763 O O . ARG A 1 101 ? 2.765 22.538 26.220 1.00 53.10 98 ARG A O 1
ATOM 771 N N . LEU A 1 102 ? 4.622 23.816 26.474 1.00 52.91 99 LEU A N 1
ATOM 772 C CA . LEU A 1 102 ? 4.126 24.616 27.564 1.00 53.54 99 LEU A CA 1
ATOM 773 C C . LEU A 1 102 ? 2.889 25.408 27.173 1.00 54.00 99 LEU A C 1
ATOM 774 O O . LEU A 1 102 ? 2.948 26.285 26.293 1.00 54.69 99 LEU A O 1
ATOM 779 N N . LEU A 1 103 ? 1.769 25.105 27.827 1.00 54.26 100 LEU A N 1
ATOM 780 C CA . LEU A 1 103 ? 0.567 25.941 27.727 1.00 54.48 100 LEU A CA 1
ATOM 781 C C . LEU A 1 103 ? 0.622 27.187 28.640 1.00 55.15 100 LEU A C 1
ATOM 782 O O . LEU A 1 103 ? 1.383 27.233 29.610 1.00 55.08 100 LEU A O 1
ATOM 787 N N . GLU A 1 104 ? -0.211 28.180 28.343 1.00 56.44 101 GLU A N 1
ATOM 788 C CA . GLU A 1 104 ? -0.232 29.437 29.096 1.00 57.46 101 GLU A CA 1
ATOM 789 C C . GLU A 1 104 ? -0.447 29.212 30.586 1.00 56.87 101 GLU A C 1
ATOM 790 O O . GLU A 1 104 ? 0.147 29.917 31.391 1.00 56.56 101 GLU A O 1
ATOM 796 N N . LYS A 1 105 ? -1.308 28.256 30.938 1.00 56.58 102 LYS A N 1
ATOM 797 C CA . LYS A 1 105 ? -1.578 27.929 32.336 1.00 56.74 102 LYS A CA 1
ATOM 798 C C . LYS A 1 105 ? -0.315 27.425 33.043 1.00 57.25 102 LYS A C 1
ATOM 799 O O . LYS A 1 105 ? -0.019 27.832 34.163 1.00 58.01 102 LYS A O 1
ATOM 805 N N . GLY A 1 106 ? 0.441 26.559 32.373 1.00 57.38 103 GLY A N 1
ATOM 806 C CA . GLY A 1 106 ? 1.684 26.045 32.917 1.00 56.72 103 GLY A CA 1
ATOM 807 C C . GLY A 1 106 ? 2.727 27.126 33.061 1.00 57.10 103 GLY A C 1
ATOM 808 O O . GLY A 1 106 ? 3.369 27.243 34.111 1.00 56.11 103 GLY A O 1
ATOM 809 N N . GLU A 1 107 ? 2.901 27.915 32.004 1.00 57.73 104 GLU A N 1
ATOM 810 C CA . GLU A 1 107 ? 3.879 29.019 31.991 1.00 59.13 104 GLU A CA 1
ATOM 811 C C . GLU A 1 107 ? 3.616 30.060 33.071 1.00 58.90 104 GLU A C 1
ATOM 812 O O . GLU A 1 107 ? 4.536 30.511 33.722 1.00 59.01 104 GLU A O 1
ATOM 818 N N A ARG A 1 108 ? 2.353 30.418 33.252 0.70 59.08 105 ARG A N 1
ATOM 819 N N B ARG A 1 108 ? 2.348 30.439 33.233 0.30 58.76 105 ARG A N 1
ATOM 820 C CA A ARG A 1 108 ? 1.964 31.402 34.247 0.70 59.53 105 ARG A CA 1
ATOM 821 C CA B ARG A 1 108 ? 1.914 31.387 34.267 0.30 58.68 105 ARG A CA 1
ATOM 822 C C A ARG A 1 108 ? 2.451 30.966 35.629 0.70 59.15 105 ARG A C 1
ATOM 823 C C B ARG A 1 108 ? 2.428 30.969 35.642 0.30 58.67 105 ARG A C 1
ATOM 824 O O A ARG A 1 108 ? 3.115 31.741 36.313 0.70 59.54 105 ARG A O 1
ATOM 825 O O B ARG A 1 108 ? 3.064 31.760 36.338 0.30 58.87 105 ARG A O 1
ATOM 840 N N . ILE A 1 109 ? 2.155 29.718 36.006 1.00 58.75 106 ILE A N 1
ATOM 841 C CA . ILE A 1 109 ? 2.583 29.135 37.288 1.00 58.29 106 ILE A CA 1
ATOM 842 C C . ILE A 1 109 ? 4.109 29.109 37.505 1.00 58.50 106 ILE A C 1
ATOM 843 O O . ILE A 1 109 ? 4.593 29.550 38.548 1.00 58.57 106 ILE A O 1
ATOM 848 N N . ILE A 1 110 ? 4.868 28.590 36.547 1.00 58.66 107 ILE A N 1
ATOM 849 C CA . ILE A 1 110 ? 6.297 28.519 36.741 1.00 59.25 107 ILE A CA 1
ATOM 850 C C . ILE A 1 110 ? 7.029 29.815 36.767 1.00 59.59 107 ILE A C 1
ATOM 851 O O . ILE A 1 110 ? 8.006 29.931 37.470 1.00 60.12 107 ILE A O 1
ATOM 856 N N . GLU A 1 111 ? 6.589 30.769 35.971 1.00 60.65 108 GLU A N 1
ATOM 857 C CA . GLU A 1 111 ? 7.106 32.122 36.049 1.00 61.60 108 GLU A CA 1
ATOM 858 C C . GLU A 1 111 ? 6.893 32.725 37.435 1.00 60.94 108 GLU A C 1
ATOM 859 O O . GLU A 1 111 ? 7.715 33.502 37.927 1.00 60.54 108 GLU A O 1
ATOM 865 N N . GLU A 1 112 ? 5.766 32.374 38.039 1.00 60.07 109 GLU A N 1
ATOM 866 C CA . GLU A 1 112 ? 5.446 32.820 39.364 1.00 59.34 109 GLU A CA 1
ATOM 867 C C . GLU A 1 112 ? 6.303 32.125 40.414 1.00 58.08 109 GLU A C 1
ATOM 868 O O . GLU A 1 112 ? 6.734 32.755 41.367 1.00 58.01 109 GLU A O 1
ATOM 874 N N . VAL A 1 113 ? 6.566 30.830 40.241 1.00 56.59 110 VAL A N 1
ATOM 875 C CA . VAL A 1 113 ? 7.406 30.098 41.197 1.00 55.15 110 VAL A CA 1
ATOM 876 C C . VAL A 1 113 ? 8.846 30.619 41.124 1.00 55.05 110 VAL A C 1
ATOM 877 O O . VAL A 1 113 ? 9.469 30.879 42.134 1.00 54.97 110 VAL A O 1
ATOM 881 N N . ILE A 1 114 ? 9.353 30.796 39.917 1.00 55.13 111 ILE A N 1
ATOM 882 C CA . ILE A 1 114 ? 10.685 31.334 39.717 1.00 56.18 111 ILE A CA 1
ATOM 883 C C . ILE A 1 114 ? 10.881 32.739 40.305 1.00 56.07 111 ILE A C 1
ATOM 884 O O . ILE A 1 114 ? 11.910 33.023 40.902 1.00 56.44 111 ILE A O 1
ATOM 889 N N . GLU A 1 115 ? 9.876 33.584 40.179 1.00 56.36 112 GLU A N 1
ATOM 890 C CA . GLU A 1 115 ? 9.921 34.940 40.729 1.00 57.44 112 GLU A CA 1
ATOM 891 C C . GLU A 1 115 ? 9.978 34.923 42.271 1.00 56.38 112 GLU A C 1
ATOM 892 O O . GLU A 1 115 ? 10.718 35.684 42.895 1.00 56.01 112 GLU A O 1
ATOM 898 N N . LYS A 1 116 ? 9.226 34.007 42.865 1.00 55.98 113 LYS A N 1
ATOM 899 C CA . LYS A 1 116 ? 9.235 33.786 44.297 1.00 55.40 113 LYS A CA 1
ATOM 900 C C . LYS A 1 116 ? 10.589 33.226 44.766 1.00 54.14 113 LYS A C 1
ATOM 901 O O . LYS A 1 116 ? 11.070 33.605 45.830 1.00 54.01 113 LYS A O 1
ATOM 907 N N . ARG A 1 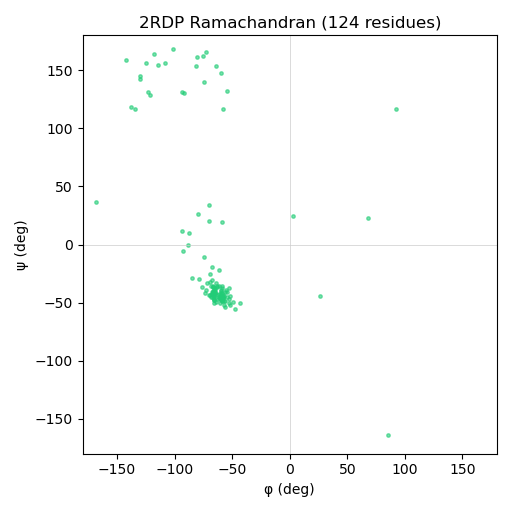117 ? 11.209 32.365 43.946 1.00 52.92 114 ARG A N 1
ATOM 908 C CA . ARG A 1 117 ? 12.563 31.808 44.181 1.00 52.43 114 ARG A CA 1
ATOM 909 C C . ARG A 1 117 ? 13.627 32.901 44.130 1.00 51.88 114 ARG A C 1
ATOM 910 O O . ARG A 1 117 ? 14.575 32.919 44.931 1.00 51.58 114 ARG A O 1
ATOM 918 N N . GLN A 1 118 ? 13.444 33.822 43.193 1.00 51.51 115 GLN A N 1
ATOM 919 C CA . GLN A 1 118 ? 14.291 34.998 43.061 1.00 51.86 115 GLN A CA 1
ATOM 920 C C . GLN A 1 118 ? 14.175 35.956 44.240 1.00 51.50 115 GLN A C 1
ATOM 921 O O . GLN A 1 118 ? 15.181 36.424 44.735 1.00 51.49 115 GLN A O 1
ATOM 927 N N . ARG A 1 119 ? 12.949 36.269 44.663 1.00 52.31 116 ARG A N 1
ATOM 928 C CA . ARG A 1 119 ? 12.720 37.084 45.862 1.00 52.66 116 ARG A CA 1
ATOM 929 C C . ARG A 1 119 ? 13.327 36.434 47.098 1.00 52.90 116 ARG A C 1
ATOM 930 O O . ARG A 1 119 ? 13.996 37.109 47.857 1.00 53.99 116 ARG A O 1
ATOM 938 N N . ASP A 1 120 ? 13.134 35.124 47.265 1.00 52.71 117 ASP A N 1
ATOM 939 C CA . ASP A 1 120 ? 13.678 34.366 48.387 1.00 53.33 117 ASP A CA 1
ATOM 940 C C . ASP A 1 120 ? 15.210 34.458 48.465 1.00 52.88 117 ASP A C 1
ATOM 941 O O . ASP A 1 120 ? 15.777 34.705 49.537 1.00 52.50 117 ASP A O 1
ATOM 946 N N . LEU A 1 121 ? 15.865 34.293 47.321 1.00 52.53 118 LEU A N 1
ATOM 947 C CA . LEU A 1 121 ? 17.301 34.453 47.209 1.00 52.34 118 LEU A CA 1
ATOM 948 C C . LEU A 1 121 ? 17.757 35.883 47.452 1.00 53.13 118 LEU A C 1
ATOM 949 O O . LEU A 1 121 ? 18.748 36.100 48.148 1.00 53.05 118 LEU A O 1
ATOM 954 N N . ALA A 1 122 ? 17.051 36.866 46.890 1.00 53.40 119 ALA A N 1
ATOM 955 C CA . ALA A 1 122 ? 17.396 38.262 47.168 1.00 53.65 119 ALA A CA 1
ATOM 956 C C . ALA A 1 122 ? 17.460 38.497 48.695 1.00 54.10 119 ALA A C 1
ATOM 957 O O . ALA A 1 122 ? 18.326 39.223 49.164 1.00 54.17 119 ALA A O 1
ATOM 959 N N . ASN A 1 123 ? 16.571 37.861 49.467 1.00 55.32 120 ASN A N 1
ATOM 960 C CA . ASN A 1 123 ? 16.583 37.981 50.952 1.00 56.22 120 ASN A CA 1
ATOM 961 C C . ASN A 1 123 ? 17.787 37.337 51.594 1.00 56.24 120 ASN A C 1
ATOM 962 O O . ASN A 1 123 ? 18.335 37.878 52.533 1.00 56.92 120 ASN A O 1
ATOM 967 N N . VAL A 1 124 ? 18.179 36.166 51.106 1.00 56.68 121 VAL A N 1
ATOM 968 C CA . VAL A 1 124 ? 19.398 35.490 51.570 1.00 57.46 121 VAL A CA 1
ATOM 969 C C . VAL A 1 124 ? 20.657 36.314 51.267 1.00 57.83 121 VAL A C 1
ATOM 970 O O . VAL A 1 124 ? 21.595 36.329 52.051 1.00 58.03 121 VAL A O 1
ATOM 974 N N . LEU A 1 125 ? 20.654 36.998 50.128 1.00 58.41 122 LEU A N 1
ATOM 975 C CA . LEU A 1 125 ? 21.817 37.720 49.627 1.00 59.35 122 LEU A CA 1
ATOM 976 C C . LEU A 1 125 ? 21.943 39.151 50.113 1.00 60.23 122 LEU A C 1
ATOM 977 O O . LEU A 1 125 ? 22.887 39.824 49.724 1.00 59.99 122 LEU A O 1
ATOM 982 N N . GLU A 1 126 ? 21.005 39.629 50.932 1.00 61.53 123 GLU A N 1
ATOM 983 C CA . GLU A 1 126 ? 20.974 41.049 51.267 1.00 62.96 123 GLU A CA 1
ATOM 984 C C . GLU A 1 126 ? 22.151 41.500 52.111 1.00 62.53 123 GLU A C 1
ATOM 985 O O . GLU A 1 126 ? 22.470 42.685 52.123 1.00 62.65 123 GLU A O 1
ATOM 991 N N . SER A 1 127 ? 22.816 40.554 52.766 1.00 62.44 124 SER A N 1
ATOM 992 C CA . SER A 1 127 ? 24.004 40.876 53.544 1.00 63.28 124 SER A CA 1
ATOM 993 C C . SER A 1 127 ? 25.317 40.737 52.760 1.00 62.86 124 SER A C 1
ATOM 994 O O . SER A 1 127 ? 26.370 41.083 53.281 1.00 63.42 124 SER A O 1
ATOM 997 N N . PHE A 1 128 ? 25.271 40.245 51.522 1.00 61.60 125 PHE A N 1
ATOM 998 C CA . PHE A 1 128 ? 26.450 40.322 50.670 1.00 59.71 125 PHE A CA 1
ATOM 999 C C . PHE A 1 128 ? 26.611 41.761 50.195 1.00 59.41 125 PHE A C 1
ATOM 1000 O O . PHE A 1 128 ? 25.620 42.423 49.873 1.00 58.94 125 PHE A O 1
ATOM 1008 N N . SER A 1 129 ? 27.854 42.249 50.156 1.00 58.19 126 SER A N 1
ATOM 1009 C CA . SER A 1 129 ? 28.164 43.541 49.551 1.00 57.20 126 SER A CA 1
ATOM 1010 C C . SER A 1 129 ? 28.134 43.456 48.015 1.00 57.08 126 SER A C 1
ATOM 1011 O O . SER A 1 129 ? 28.220 42.377 47.464 1.00 57.61 126 SER A O 1
ATOM 1014 N N . ASP A 1 130 ? 28.039 44.589 47.326 1.00 57.52 127 ASP A N 1
ATOM 1015 C CA . ASP A 1 130 ? 28.174 44.641 45.867 1.00 57.56 127 ASP A CA 1
ATOM 1016 C C . ASP A 1 130 ? 29.327 43.775 45.363 1.00 58.04 127 ASP A C 1
ATOM 1017 O O . ASP A 1 130 ? 29.142 42.989 44.437 1.00 58.13 127 ASP A O 1
ATOM 1022 N N . GLU A 1 131 ? 30.514 43.937 45.955 1.00 58.52 128 GLU A N 1
ATOM 1023 C CA . GLU A 1 131 ? 31.688 43.172 45.539 1.00 59.59 128 GLU A CA 1
ATOM 1024 C C . GLU A 1 131 ? 31.567 41.680 45.782 1.00 58.72 128 GLU A C 1
ATOM 1025 O O . GLU A 1 131 ? 31.963 40.908 44.921 1.00 59.02 128 GLU A O 1
ATOM 1031 N N . GLU A 1 132 ? 31.007 41.263 46.916 1.00 57.72 129 GLU A N 1
ATOM 1032 C CA . GLU A 1 132 ? 30.857 39.826 47.179 1.00 57.82 129 GLU A CA 1
ATOM 1033 C C . GLU A 1 132 ? 29.853 39.165 46.242 1.00 57.02 129 GLU A C 1
ATOM 1034 O O . GLU A 1 132 ? 29.997 37.986 45.919 1.00 56.12 129 GLU A O 1
ATOM 1040 N N . ILE A 1 133 ? 28.843 39.916 45.809 1.00 56.40 130 ILE A N 1
ATOM 1041 C CA . ILE A 1 133 ? 27.839 39.370 44.882 1.00 56.08 130 ILE A CA 1
ATOM 1042 C C . ILE A 1 133 ? 28.455 39.083 43.513 1.00 54.76 130 ILE A C 1
ATOM 1043 O O . ILE A 1 133 ? 28.211 38.060 42.903 1.00 53.75 130 I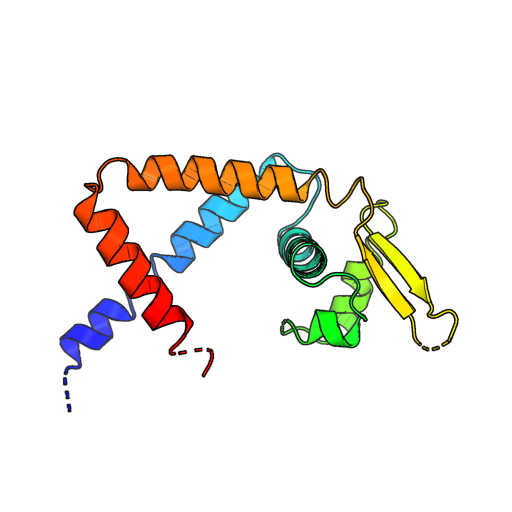LE A O 1
ATOM 1048 N N . VAL A 1 134 ? 29.268 40.009 43.057 1.00 53.72 131 VAL A N 1
ATOM 1049 C CA . VAL A 1 134 ? 29.888 39.917 41.766 1.00 53.71 131 VAL A CA 1
ATOM 1050 C C . VAL A 1 134 ? 30.928 38.750 41.707 1.00 53.76 131 VAL A C 1
ATOM 1051 O O . VAL A 1 134 ? 30.980 37.981 40.727 1.00 53.47 131 VAL A O 1
ATOM 1055 N N . VAL A 1 135 ? 31.729 38.613 42.774 1.00 53.70 132 VAL A N 1
ATOM 1056 C CA . VAL A 1 135 ? 32.687 37.507 42.947 1.00 52.61 132 VAL A CA 1
ATOM 1057 C C . VAL A 1 135 ? 31.962 36.165 43.047 1.00 53.09 132 VAL A C 1
ATOM 1058 O O . VAL A 1 135 ? 32.312 35.178 42.360 1.00 52.68 132 VAL A O 1
ATOM 1062 N N . PHE A 1 136 ? 30.952 36.145 43.911 1.00 52.76 133 PHE A N 1
ATOM 1063 C CA . PHE A 1 136 ? 30.116 34.999 44.099 1.00 53.93 133 PHE A CA 1
ATOM 1064 C C . PHE A 1 136 ? 29.538 34.482 42.755 1.00 53.90 133 PHE A C 1
ATOM 1065 O O . PHE A 1 136 ? 29.664 33.307 42.430 1.00 54.04 133 PHE A O 1
ATOM 1073 N N . GLU A 1 137 ? 28.956 35.365 41.956 1.00 52.57 134 GLU A N 1
ATOM 1074 C CA . GLU A 1 137 ? 28.445 34.991 40.657 1.00 52.67 134 GLU A CA 1
ATOM 1075 C C . GLU A 1 137 ? 29.528 34.432 39.737 1.00 51.97 134 GLU A C 1
ATOM 1076 O O . GLU A 1 137 ? 29.321 33.461 39.013 1.00 51.93 134 GLU A O 1
ATOM 1082 N N . ARG A 1 138 ? 30.653 35.106 39.716 1.00 52.16 135 ARG A N 1
ATOM 1083 C CA . ARG A 1 138 ? 31.811 34.621 39.014 1.00 53.84 135 ARG A CA 1
ATOM 1084 C C . ARG A 1 138 ? 32.199 33.173 39.403 1.00 53.01 135 ARG A C 1
ATOM 1085 O O . ARG A 1 138 ? 32.421 32.352 38.514 1.00 51.91 135 ARG A O 1
ATOM 1093 N N . CYS A 1 139 ? 32.237 32.874 40.710 1.00 53.15 136 CYS A N 1
ATOM 1094 C CA . CYS A 1 139 ? 32.509 31.508 41.231 1.00 55.09 136 CYS A CA 1
ATOM 1095 C C . CYS A 1 139 ? 31.508 30.460 40.791 1.00 53.78 136 CYS A C 1
ATOM 1096 O O . CYS A 1 139 ? 31.875 29.384 40.357 1.00 54.05 136 CYS A O 1
ATOM 1099 N N . LEU A 1 140 ? 30.233 30.766 40.961 1.00 52.78 137 LEU A N 1
ATOM 1100 C CA . LEU A 1 140 ? 29.158 29.908 40.485 1.00 51.97 137 LEU A CA 1
ATOM 1101 C C . LEU A 1 140 ? 29.178 29.659 38.970 1.00 52.00 137 LEU A C 1
ATOM 1102 O O . LEU A 1 140 ? 28.917 28.555 38.522 1.00 51.86 137 LEU A O 1
ATOM 1107 N N . ARG A 1 141 ? 29.449 30.696 38.201 1.00 50.66 138 ARG A N 1
ATOM 1108 C CA . ARG A 1 141 ? 29.521 30.565 36.779 1.00 51.71 138 ARG A CA 1
ATOM 1109 C C . ARG A 1 141 ? 30.664 29.586 36.392 1.00 51.77 138 ARG A C 1
ATOM 1110 O O . ARG A 1 141 ? 30.444 28.712 35.569 1.00 52.26 138 ARG A O 1
ATOM 1118 N N . LYS A 1 142 ? 31.865 29.735 36.977 1.00 51.13 139 LYS A N 1
ATOM 1119 C CA . LYS A 1 142 ? 32.972 28.798 36.793 1.00 50.87 139 LYS A CA 1
ATOM 1120 C C . LYS A 1 142 ? 32.630 27.386 37.312 1.00 50.97 139 LYS A C 1
ATOM 1121 O O . LYS A 1 142 ? 32.884 26.402 36.619 1.00 50.66 139 LYS A O 1
ATOM 1127 N N . LEU A 1 143 ? 32.027 27.279 38.502 1.00 50.15 140 LEU A N 1
ATOM 1128 C CA . LEU A 1 143 ? 31.631 25.976 38.991 1.00 50.73 140 LEU A CA 1
ATOM 1129 C C . LEU A 1 143 ? 30.703 25.284 37.982 1.00 51.41 140 LEU A C 1
ATOM 1130 O O . LEU A 1 143 ? 30.961 24.148 37.582 1.00 50.21 140 LEU A O 1
ATOM 1135 N N . HIS A 1 144 ? 29.626 25.976 37.591 1.00 52.63 141 HIS A N 1
ATOM 1136 C CA . HIS A 1 144 ? 28.634 25.424 36.686 1.00 54.29 141 HIS A CA 1
ATOM 1137 C C . HIS A 1 144 ? 29.250 24.999 35.353 1.00 54.56 141 HIS A C 1
ATOM 1138 O O . HIS A 1 144 ? 28.943 23.933 34.819 1.00 55.29 141 HIS A O 1
ATOM 1145 N N . GLN A 1 145 ? 30.108 25.832 34.822 1.00 55.09 142 GLN A N 1
ATOM 1146 C CA . GLN A 1 145 ? 30.775 25.524 33.583 1.00 56.90 142 GLN A CA 1
ATOM 1147 C C . GLN A 1 145 ? 31.715 24.295 33.683 1.00 57.15 142 GLN A C 1
ATOM 1148 O O . GLN A 1 145 ? 31.727 23.449 32.794 1.00 57.84 142 GLN A O 1
ATOM 1154 N N . GLU A 1 146 ? 32.474 24.162 34.7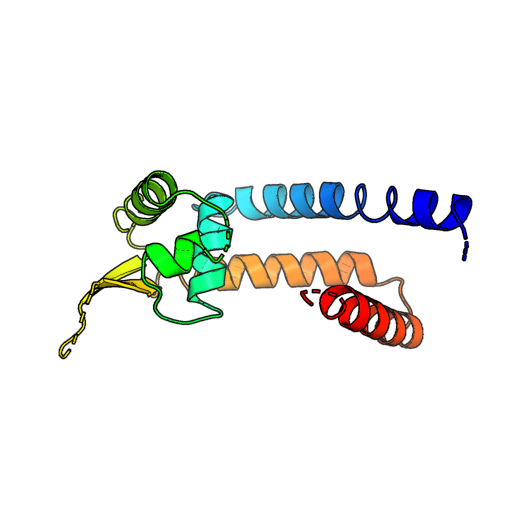60 1.00 57.38 143 GLU A N 1
ATOM 1155 C CA . GLU A 1 146 ? 33.325 22.985 34.927 1.00 58.17 143 GLU A CA 1
ATOM 1156 C C . GLU A 1 146 ? 32.549 21.692 35.195 1.00 59.31 143 GLU A C 1
ATOM 1157 O O . GLU A 1 146 ? 33.024 20.612 34.886 1.00 59.81 143 GLU A O 1
ATOM 1171 N N . THR A 1 148 ? 29.582 20.968 33.919 1.00 63.92 145 THR A N 1
ATOM 1172 C CA . THR A 1 148 ? 28.820 20.594 32.726 1.00 64.81 145 THR A CA 1
ATOM 1173 C C . THR A 1 148 ? 29.779 20.416 31.546 1.00 65.89 145 THR A C 1
ATOM 1174 O O . THR A 1 148 ? 29.396 20.527 30.373 1.00 66.65 145 THR A O 1
ATOM 1178 N N . LYS A 1 149 ? 31.031 20.123 31.893 1.00 67.20 146 LYS A N 1
ATOM 1179 C CA . LYS A 1 149 ? 32.091 19.678 30.971 1.00 68.07 146 LYS A CA 1
ATOM 1180 C C . LYS A 1 149 ? 32.979 20.838 30.530 1.00 67.74 146 LYS A C 1
ATOM 1181 O O . LYS A 1 149 ? 34.132 20.924 30.951 1.00 67.22 146 LYS A O 1
#

Radius of gyration: 18.13 Å; Cα contacts (8 Å, |Δi|>4): 98; chains: 1; bounding box: 52×39×45 Å

Secondary structure (DSSP, 8-state):
--HHHHHHHHHHHHHHHHHHHHHHHHHHTTSSS-HHHHHHHHHHHHH-SB-HHHHHH----HHHHHHHHH--TTSSEEEEE----EEEEE-HHHHHHHHHHHHHHHHHHHHHGGGS-HHHHHHHHHHHHHHHH---

Foldseek 3Di:
DDDVVVVVVVVVVVVVVVVLVVVLVVLCVVDPDDVVLLLLLVCCVVPPWAALVRSCVCPHDSVVSVVSLVVVVVVQWDWDPDPVHITIGGDPVNVVRNVVSVVVSVVVVCVVCVPPDPVRVVVVVVVVVVVVVVVD